Protein AF-X1H3C1-F1 (afdb_monomer_lite)

InterPro domains:
  IPR001441 Decaprenyl diphosphate synthase-like [PF01255] (4-120)
  IPR001441 Decaprenyl diphosphate synthase-like [PTHR10291] (4-120)
  IPR001441 Decaprenyl diphosphate synthase-like [TIGR00055] (1-120)
  IPR036424 Decaprenyl diphosphate synthase-like superfamily [G3DSA:3.40.1180.10] (1-120)
  IPR036424 Decaprenyl diphosphate synthase-like superfamily [SSF64005] (1-120)

Radius of gyration: 16.69 Å; chains: 1; bounding box: 40×31×43 Å

Secondary structure (DSSP, 8-state):
-HHHHHHHHHHHHHHHHTTEEEEEES-GGGS-HHHHHHHHHHHHHHTT--SEEEEEESS--HHHHHHHHHHHHHHHHHTTSS-GGG--HHHHHTTSTTTTSPPPS-----SS-----S--

Structure (mmCIF, N/CA/C/O backbone):
data_AF-X1H3C1-F1
#
_entry.id   AF-X1H3C1-F1
#
loop_
_atom_site.group_PDB
_atom_site.id
_atom_site.type_symbol
_atom_site.label_atom_id
_atom_site.label_alt_id
_atom_site.label_comp_id
_atom_site.label_asym_id
_atom_site.label_entity_id
_atom_site.label_seq_id
_atom_site.pdbx_PDB_ins_code
_atom_site.Cartn_x
_atom_site.Cartn_y
_atom_site.Cartn_z
_atom_site.occupancy
_atom_site.B_iso_or_equiv
_atom_site.auth_seq_id
_atom_site.auth_comp_id
_atom_site.auth_asym_id
_atom_site.auth_atom_id
_atom_site.pdbx_PDB_model_num
ATOM 1 N N . MET A 1 1 ? 1.310 14.733 13.869 1.00 60.12 1 MET A N 1
ATOM 2 C CA . MET A 1 1 ? 0.851 13.347 13.591 1.00 60.12 1 MET A CA 1
ATOM 3 C C . MET A 1 1 ? 0.721 12.472 14.858 1.00 60.12 1 MET A C 1
ATOM 5 O O . MET A 1 1 ? 0.927 11.268 14.791 1.00 60.12 1 MET A O 1
ATOM 9 N N . SER A 1 2 ? 0.327 13.013 16.019 1.00 68.50 2 SER A N 1
ATOM 10 C CA . SER A 1 2 ? 0.086 12.203 17.235 1.00 68.50 2 SER A CA 1
ATOM 11 C C . SER A 1 2 ? -1.255 11.453 17.205 1.00 68.50 2 SER A C 1
ATOM 13 O O . SER A 1 2 ? -1.376 10.379 17.789 1.00 68.50 2 SER A O 1
ATOM 15 N N . GLY A 1 3 ? -2.251 11.991 16.490 1.00 84.44 3 GLY A N 1
ATOM 16 C CA . GLY A 1 3 ? -3.591 11.405 16.393 1.00 84.44 3 GLY A CA 1
ATOM 17 C C . GLY A 1 3 ? -3.621 10.041 15.704 1.00 84.44 3 GLY A C 1
ATOM 18 O O . GLY A 1 3 ? -4.248 9.125 16.223 1.00 84.44 3 GLY A O 1
ATOM 19 N N . PHE A 1 4 ? -2.901 9.884 14.590 1.00 87.56 4 PHE A N 1
ATOM 20 C CA . PHE A 1 4 ? -2.898 8.626 13.838 1.00 87.56 4 PHE A CA 1
ATOM 21 C C . PHE A 1 4 ? -2.207 7.486 14.598 1.00 87.56 4 PHE A C 1
ATOM 23 O O . PHE A 1 4 ? -2.743 6.387 14.665 1.00 87.56 4 PHE A O 1
ATOM 30 N N . LYS A 1 5 ? -1.079 7.762 15.267 1.00 89.50 5 LYS A N 1
ATOM 31 C CA . LYS A 1 5 ? -0.429 6.776 16.146 1.00 89.50 5 LYS A CA 1
ATOM 32 C C . LYS A 1 5 ? -1.403 6.253 17.211 1.00 89.50 5 LYS A C 1
ATOM 34 O O . LYS A 1 5 ? -1.568 5.050 17.352 1.00 89.50 5 LYS A O 1
ATOM 39 N N . ARG A 1 6 ? -2.100 7.167 17.894 1.00 90.44 6 ARG A N 1
ATOM 40 C CA . ARG A 1 6 ? -3.102 6.826 18.914 1.00 90.44 6 ARG A CA 1
ATOM 41 C C . ARG A 1 6 ? -4.297 6.059 18.342 1.00 90.44 6 ARG A C 1
ATOM 43 O O . ARG A 1 6 ? -4.890 5.260 19.053 1.00 90.44 6 ARG A O 1
ATOM 50 N N . TYR A 1 7 ? -4.679 6.330 17.097 1.00 92.00 7 TYR A N 1
ATOM 51 C CA . TYR A 1 7 ? -5.717 5.565 16.412 1.00 92.00 7 TYR A CA 1
ATOM 52 C C . TYR A 1 7 ? -5.260 4.120 16.178 1.00 92.00 7 TYR A C 1
ATOM 54 O O . TYR A 1 7 ? -5.945 3.199 16.601 1.00 92.00 7 TYR A O 1
ATOM 62 N N . LEU A 1 8 ? -4.053 3.919 15.636 1.00 93.25 8 LEU A N 1
ATOM 63 C CA . LEU A 1 8 ? -3.472 2.581 15.477 1.00 93.25 8 LEU A CA 1
ATOM 64 C C . LEU A 1 8 ? -3.347 1.831 16.809 1.00 93.25 8 LEU A C 1
ATOM 66 O O . LEU A 1 8 ? -3.611 0.637 16.855 1.00 93.25 8 LEU A O 1
ATOM 70 N N . ASP A 1 9 ? -2.972 2.515 17.895 1.00 91.44 9 ASP A N 1
ATOM 71 C CA . ASP A 1 9 ? -2.923 1.909 19.234 1.00 91.44 9 ASP A CA 1
ATOM 72 C C . ASP A 1 9 ? -4.281 1.351 19.679 1.00 91.44 9 ASP A C 1
ATOM 74 O O . ASP A 1 9 ? -4.326 0.296 20.302 1.00 91.44 9 ASP A O 1
ATOM 78 N N . LYS A 1 10 ? -5.377 2.048 19.361 1.00 93.19 10 LYS A N 1
ATOM 79 C CA . LYS A 1 10 ? -6.732 1.649 19.758 1.00 93.19 10 LYS A CA 1
ATOM 80 C C . LYS A 1 10 ? -7.312 0.545 18.879 1.00 93.19 10 LYS A C 1
ATOM 82 O O . LYS A 1 10 ? -8.002 -0.323 19.391 1.00 93.19 10 LYS A O 1
ATOM 87 N N . GLU A 1 11 ? -7.037 0.583 17.579 1.00 94.44 11 GLU A N 1
ATOM 88 C CA . GLU A 1 11 ? -7.713 -0.281 16.603 1.00 94.44 11 GLU A CA 1
ATOM 89 C C . GLU A 1 11 ? -6.967 -1.586 16.307 1.00 94.44 11 GLU A C 1
ATOM 91 O O . GLU A 1 11 ? -7.556 -2.494 15.729 1.00 94.44 11 GLU A O 1
ATOM 96 N N . ARG A 1 12 ? -5.678 -1.714 16.660 1.00 95.25 12 ARG A N 1
ATOM 97 C CA . ARG A 1 12 ? -4.854 -2.867 16.234 1.00 95.25 12 ARG A CA 1
ATOM 98 C C . ARG A 1 12 ? -5.458 -4.225 16.622 1.00 95.25 12 ARG A C 1
ATOM 100 O O . ARG A 1 12 ? -5.416 -5.157 15.822 1.00 95.25 12 ARG A O 1
ATOM 107 N N . ASP A 1 13 ? -6.022 -4.324 17.826 1.00 95.38 13 ASP A N 1
ATOM 108 C CA . ASP A 1 13 ? -6.546 -5.584 18.356 1.00 95.38 13 ASP A CA 1
ATOM 109 C C . ASP A 1 13 ? -7.871 -5.928 17.658 1.00 95.38 13 ASP A C 1
ATOM 111 O O . ASP A 1 13 ? -8.115 -7.086 17.321 1.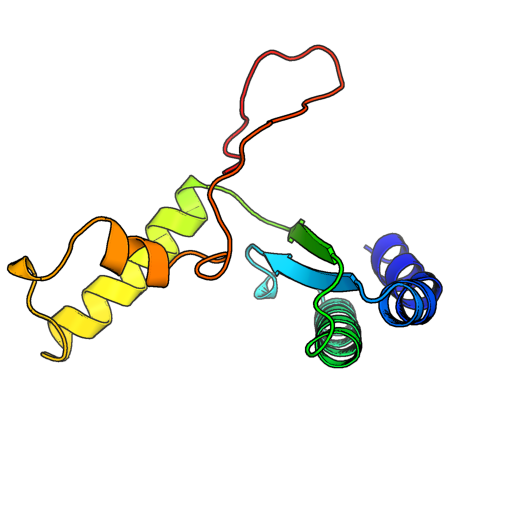00 95.38 13 ASP A O 1
ATOM 115 N N . ASP A 1 14 ? -8.678 -4.911 17.344 1.00 96.69 14 ASP A N 1
ATOM 116 C CA . ASP A 1 14 ? -9.920 -5.056 16.588 1.00 96.69 14 ASP A CA 1
ATOM 117 C C . ASP A 1 14 ? -9.667 -5.417 15.122 1.00 96.69 14 ASP A C 1
ATOM 119 O O . ASP A 1 14 ? -10.350 -6.291 14.588 1.00 96.69 14 ASP A O 1
ATOM 123 N N . LEU A 1 15 ? -8.676 -4.794 14.472 1.00 96.81 15 LEU A N 1
ATOM 124 C CA . LEU A 1 15 ? -8.238 -5.168 13.122 1.00 96.81 15 LEU A CA 1
ATOM 125 C C . LEU A 1 15 ? -7.842 -6.645 13.083 1.00 96.81 15 LEU A C 1
ATOM 127 O O . LEU A 1 15 ? -8.296 -7.386 12.211 1.00 96.81 15 LEU A O 1
ATOM 131 N N . ASN A 1 16 ? -7.046 -7.084 14.061 1.00 97.12 16 ASN A N 1
ATOM 132 C CA . ASN A 1 16 ? -6.607 -8.468 14.124 1.00 97.12 16 ASN A CA 1
ATOM 133 C C . ASN A 1 16 ? -7.768 -9.435 14.388 1.00 97.12 16 ASN A C 1
ATOM 135 O O . ASN A 1 16 ? -7.931 -10.424 13.681 1.00 97.12 16 ASN A O 1
ATOM 139 N N . LYS A 1 17 ? -8.628 -9.114 15.360 1.00 97.38 17 LYS A N 1
ATOM 140 C CA . LYS A 1 17 ? -9.808 -9.917 15.703 1.00 97.38 17 LYS A CA 1
ATOM 141 C C . LYS A 1 17 ? -10.778 -10.078 14.528 1.00 97.38 17 LYS A C 1
ATOM 143 O O . LYS A 1 17 ? -11.441 -11.104 14.430 1.00 97.38 17 LYS A O 1
ATOM 148 N N . LYS A 1 18 ? -10.875 -9.073 13.655 1.00 97.50 18 LYS A N 1
ATOM 149 C CA . LYS A 1 18 ? -11.716 -9.092 12.447 1.00 97.50 18 LYS A CA 1
ATOM 150 C C . LYS A 1 18 ? -11.056 -9.782 11.248 1.00 97.50 18 LYS A C 1
ATOM 152 O O . LYS A 1 18 ? -11.598 -9.684 10.153 1.00 97.50 18 LYS A O 1
ATOM 157 N N . GLY A 1 19 ? -9.873 -10.382 11.405 1.00 97.69 19 GLY A N 1
ATOM 158 C CA . GLY A 1 19 ? -9.155 -10.988 10.282 1.00 97.69 19 GLY A CA 1
ATOM 159 C C . GLY A 1 19 ? -8.754 -9.966 9.213 1.00 97.69 19 GLY A C 1
ATOM 160 O O . GLY A 1 19 ? -8.613 -10.304 8.037 1.00 97.69 19 GLY A O 1
ATOM 161 N N . THR A 1 20 ? -8.562 -8.699 9.599 1.00 98.12 20 THR A N 1
ATOM 162 C CA . THR A 1 20 ? -8.087 -7.658 8.683 1.00 98.12 20 THR A CA 1
ATOM 163 C C . THR A 1 20 ? -6.573 -7.697 8.598 1.00 98.12 20 THR A C 1
ATOM 165 O O . THR A 1 20 ? -5.903 -7.596 9.624 1.00 98.12 20 THR A O 1
ATOM 168 N N . ARG A 1 21 ? -6.027 -7.782 7.385 1.00 97.69 21 ARG A N 1
ATOM 169 C CA . ARG A 1 21 ? -4.614 -7.559 7.085 1.00 97.69 21 ARG A CA 1
ATOM 170 C C . ARG A 1 21 ? -4.385 -6.092 6.769 1.00 97.69 21 ARG A C 1
ATOM 172 O O . ARG A 1 21 ? -4.841 -5.588 5.742 1.00 97.69 21 ARG A O 1
ATOM 179 N N . PHE A 1 22 ? -3.687 -5.406 7.665 1.00 97.38 22 PHE A N 1
ATOM 180 C CA . PHE A 1 22 ? -3.412 -3.983 7.536 1.00 97.38 22 PHE A CA 1
ATOM 181 C C . PHE A 1 22 ? -2.079 -3.745 6.826 1.00 97.38 22 PHE A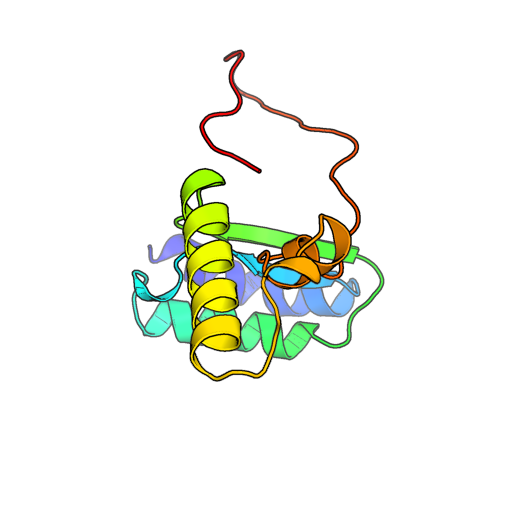 C 1
ATOM 183 O O . PHE A 1 22 ? -1.069 -4.368 7.153 1.00 97.38 22 PHE A O 1
ATOM 190 N N . ARG A 1 23 ? -2.062 -2.812 5.872 1.00 96.00 23 ARG A N 1
ATOM 191 C CA . ARG A 1 23 ? -0.856 -2.370 5.162 1.00 96.00 23 ARG A CA 1
ATOM 192 C C . ARG A 1 23 ? -0.842 -0.862 4.995 1.00 96.00 23 ARG A C 1
ATOM 194 O O . ARG A 1 23 ? -1.886 -0.238 4.835 1.00 96.00 23 ARG A O 1
ATOM 201 N N . VAL A 1 24 ? 0.353 -0.279 4.983 1.00 95.75 24 VAL A N 1
ATOM 202 C CA . VAL A 1 24 ? 0.557 1.130 4.633 1.00 95.75 24 VAL A CA 1
ATOM 203 C C . VAL A 1 24 ? 1.404 1.222 3.370 1.00 95.75 24 VAL A C 1
ATOM 205 O O . VAL A 1 24 ? 2.523 0.707 3.350 1.00 95.75 24 VAL A O 1
ATOM 208 N N . ILE A 1 25 ? 0.891 1.918 2.355 1.00 95.50 25 ILE A N 1
ATOM 209 C CA . ILE A 1 25 ? 1.579 2.190 1.084 1.00 95.50 25 ILE A CA 1
ATOM 210 C C . ILE A 1 25 ? 1.988 3.664 0.981 1.00 95.50 25 ILE A C 1
ATOM 212 O O . ILE A 1 25 ? 1.404 4.524 1.644 1.00 95.50 25 ILE A O 1
ATOM 216 N N . GLY A 1 26 ? 2.994 3.956 0.152 1.00 94.38 26 GLY A N 1
ATOM 217 C CA . GLY A 1 26 ? 3.605 5.283 0.032 1.00 94.38 26 GLY A CA 1
ATOM 218 C C . GLY A 1 26 ? 4.908 5.439 0.825 1.00 94.38 26 GLY A C 1
ATOM 219 O O . GLY A 1 26 ? 5.515 4.473 1.303 1.00 94.38 26 GLY A O 1
AT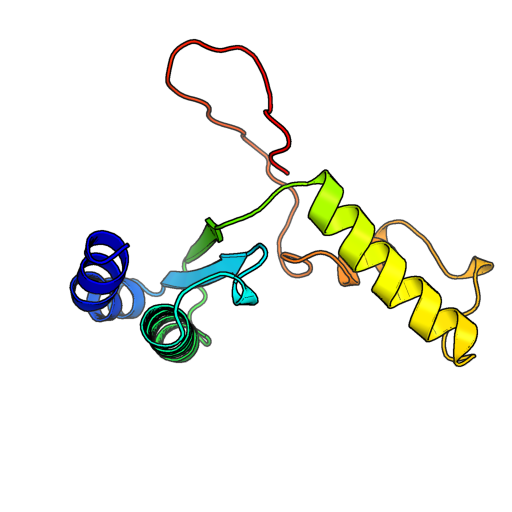OM 220 N N . ARG A 1 27 ? 5.392 6.677 0.958 1.00 91.12 27 ARG A N 1
ATOM 221 C CA . ARG A 1 27 ? 6.756 6.979 1.427 1.00 91.12 27 ARG A CA 1
ATOM 222 C C . ARG A 1 27 ? 6.861 7.085 2.950 1.00 91.12 27 ARG A C 1
ATOM 224 O O . ARG A 1 27 ? 7.213 8.116 3.523 1.00 91.12 27 ARG A O 1
ATOM 231 N N . ARG A 1 28 ? 6.679 5.944 3.622 1.00 88.94 28 ARG A N 1
ATOM 232 C CA . AR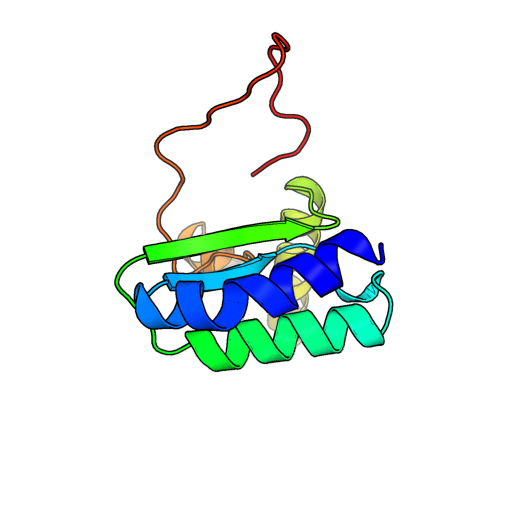G A 1 28 ? 6.733 5.797 5.096 1.00 88.94 28 ARG A CA 1
ATOM 233 C C . ARG A 1 28 ? 7.995 6.365 5.756 1.00 88.94 28 ARG A C 1
ATOM 235 O O . ARG A 1 28 ? 7.933 6.820 6.895 1.00 88.94 28 ARG A O 1
ATOM 242 N N . ARG A 1 29 ? 9.133 6.382 5.051 1.00 88.00 29 ARG A N 1
ATOM 243 C CA . ARG A 1 29 ? 10.416 6.891 5.576 1.00 88.00 29 ARG A CA 1
ATOM 244 C C . ARG A 1 29 ? 10.385 8.376 5.951 1.00 88.00 29 ARG A C 1
ATOM 246 O O . ARG A 1 29 ? 11.231 8.803 6.728 1.00 88.00 29 ARG A O 1
ATOM 253 N N . ARG A 1 30 ? 9.431 9.156 5.426 1.00 88.31 30 ARG A N 1
ATOM 254 C CA . ARG A 1 30 ? 9.256 10.574 5.787 1.00 88.31 30 ARG A CA 1
ATOM 255 C C . ARG A 1 30 ? 8.488 10.787 7.096 1.00 88.31 30 ARG A C 1
ATOM 257 O O . ARG A 1 30 ? 8.402 11.912 7.581 1.00 88.31 30 ARG A O 1
ATOM 264 N N . LEU A 1 31 ? 7.921 9.728 7.673 1.00 90.75 31 LEU A N 1
ATOM 265 C CA . LEU A 1 31 ? 7.197 9.783 8.942 1.00 90.75 31 LEU A CA 1
ATOM 266 C C . LEU A 1 31 ? 8.168 9.786 10.128 1.00 90.75 31 LEU A C 1
ATOM 268 O O . LEU A 1 31 ? 9.319 9.374 10.006 1.00 90.75 31 LEU A O 1
ATOM 272 N N . SER A 1 32 ? 7.707 10.196 11.311 1.00 93.38 32 SER A N 1
ATOM 273 C CA . SER A 1 32 ? 8.531 10.094 12.521 1.00 93.38 32 SER A CA 1
ATOM 274 C C . SER A 1 32 ? 8.832 8.631 12.862 1.00 93.38 32 SER A C 1
ATOM 276 O O . SER A 1 32 ? 7.970 7.765 12.704 1.00 93.38 32 SER A O 1
ATOM 278 N N . SER A 1 33 ? 10.022 8.348 13.399 1.00 94.00 33 SER A N 1
ATOM 279 C CA . SER A 1 33 ? 10.437 6.977 13.741 1.00 94.00 33 SER A CA 1
ATOM 280 C C . SER A 1 33 ? 9.445 6.284 14.678 1.00 94.00 33 SER A C 1
ATOM 282 O O . SER A 1 33 ? 9.142 5.108 14.517 1.00 94.00 33 SER A O 1
ATOM 284 N N . SER A 1 34 ? 8.854 7.030 15.619 1.00 93.81 34 SER A N 1
ATOM 285 C CA . SER A 1 34 ? 7.835 6.478 16.517 1.00 93.81 34 SER A CA 1
ATOM 286 C C . SER A 1 34 ? 6.568 6.022 15.785 1.00 93.81 34 SER A C 1
ATOM 288 O O . SER A 1 34 ? 5.965 5.031 16.191 1.00 93.81 34 SER A O 1
ATOM 290 N N . LEU A 1 35 ? 6.154 6.730 14.731 1.00 93.25 35 LEU A N 1
ATOM 291 C CA . LEU A 1 35 ? 5.005 6.328 13.925 1.00 93.25 35 LEU A CA 1
ATOM 292 C C . LEU A 1 35 ? 5.363 5.167 12.990 1.00 93.25 35 LEU A C 1
ATOM 294 O O . LEU A 1 35 ? 4.561 4.250 12.859 1.00 93.25 35 LEU A O 1
ATOM 298 N N . GLN A 1 36 ? 6.562 5.171 12.399 1.00 94.75 36 GLN A N 1
ATOM 299 C CA . GLN A 1 36 ? 7.047 4.051 11.585 1.00 94.75 36 GLN A CA 1
ATOM 300 C C . GLN A 1 36 ? 7.041 2.742 12.386 1.00 94.75 36 GLN A C 1
ATOM 302 O O . GLN A 1 36 ? 6.455 1.762 11.937 1.00 94.75 36 GLN A O 1
ATOM 307 N N . ASN A 1 37 ? 7.581 2.761 13.610 1.00 94.94 37 ASN A N 1
ATOM 308 C CA . ASN A 1 37 ? 7.582 1.596 14.497 1.00 94.94 37 ASN A CA 1
ATOM 309 C C . ASN A 1 37 ? 6.163 1.112 14.810 1.00 94.94 37 ASN A C 1
ATOM 311 O O . ASN A 1 37 ? 5.912 -0.088 14.823 1.00 94.94 37 ASN A O 1
ATOM 315 N N . LYS A 1 38 ? 5.222 2.041 15.032 1.00 95.31 38 LYS A N 1
ATOM 316 C CA . LYS A 1 38 ? 3.831 1.675 15.310 1.00 95.31 38 LYS A CA 1
ATOM 317 C C . LYS A 1 38 ? 3.147 1.044 14.101 1.00 95.31 38 LYS A C 1
ATOM 319 O O . LYS A 1 38 ? 2.417 0.074 14.255 1.00 95.31 38 LYS A O 1
ATOM 324 N N . ILE A 1 39 ? 3.368 1.594 12.909 1.00 95.75 39 ILE A N 1
ATOM 325 C CA . ILE A 1 39 ? 2.844 1.027 11.663 1.00 95.75 39 ILE A CA 1
ATOM 326 C C . ILE A 1 39 ? 3.361 -0.402 11.489 1.00 95.75 39 ILE A C 1
ATOM 328 O O . ILE A 1 39 ? 2.565 -1.303 11.248 1.00 95.75 39 ILE A O 1
ATOM 332 N N . GLU A 1 40 ? 4.666 -0.609 11.663 1.00 96.50 40 GLU A N 1
ATOM 333 C CA . GLU A 1 40 ? 5.291 -1.923 11.508 1.00 96.50 40 GLU A CA 1
ATOM 334 C C . GLU A 1 40 ? 4.752 -2.944 12.522 1.00 96.50 40 GLU A C 1
ATOM 336 O O . GLU A 1 40 ? 4.450 -4.077 12.163 1.00 96.50 40 GLU A O 1
ATOM 341 N N . GLU A 1 41 ? 4.543 -2.527 13.773 1.00 96.75 41 GLU A N 1
ATOM 342 C CA . GLU A 1 41 ? 3.926 -3.354 14.816 1.00 96.75 41 GLU A CA 1
ATOM 343 C C . GLU A 1 41 ? 2.535 -3.864 14.398 1.00 96.75 41 GLU A C 1
ATOM 345 O O . GLU A 1 41 ? 2.262 -5.060 14.490 1.00 96.75 41 GLU A O 1
ATOM 350 N N . VAL A 1 42 ? 1.663 -2.978 13.903 1.00 97.25 42 VAL A N 1
ATOM 351 C CA . VAL A 1 42 ? 0.294 -3.347 13.493 1.00 97.25 42 VAL A CA 1
ATOM 352 C C . VAL A 1 42 ? 0.294 -4.187 12.214 1.00 97.25 42 VAL A C 1
ATOM 354 O O . VAL A 1 42 ? -0.475 -5.143 12.104 1.00 97.25 42 VAL A O 1
ATOM 357 N N . MET A 1 43 ? 1.167 -3.870 11.255 1.00 97.06 43 MET A N 1
ATOM 358 C CA . MET A 1 43 ? 1.335 -4.681 10.045 1.00 97.06 43 MET A CA 1
ATOM 359 C C . MET A 1 43 ? 1.818 -6.094 10.390 1.00 97.06 43 MET A C 1
ATOM 361 O O . MET A 1 43 ? 1.282 -7.064 9.866 1.00 97.06 43 MET A O 1
ATOM 365 N N . SER A 1 44 ? 2.772 -6.222 11.316 1.00 97.94 44 SER A N 1
ATOM 366 C CA . SER A 1 44 ? 3.278 -7.515 11.784 1.00 97.94 44 SER A CA 1
ATOM 367 C C . SER A 1 44 ? 2.207 -8.319 12.525 1.00 97.94 44 SER A C 1
ATOM 369 O O . SER A 1 44 ? 2.043 -9.506 12.253 1.00 97.94 44 SER A O 1
ATOM 371 N N . LEU A 1 45 ? 1.426 -7.666 13.396 1.00 98.00 45 LEU A N 1
ATOM 372 C CA . LEU A 1 45 ? 0.311 -8.290 14.118 1.00 98.00 45 LEU A CA 1
ATOM 373 C C . LEU A 1 45 ? -0.737 -8.889 13.170 1.00 98.00 45 LEU A C 1
ATOM 375 O O . LEU A 1 45 ? -1.303 -9.932 13.468 1.00 98.00 45 LEU A O 1
ATOM 379 N N . THR A 1 46 ? -0.991 -8.228 12.041 1.00 98.19 46 THR A N 1
ATOM 380 C CA . THR A 1 46 ? -2.089 -8.568 11.123 1.00 98.19 46 THR A CA 1
ATOM 381 C C . THR A 1 46 ? -1.640 -9.284 9.846 1.00 98.19 46 THR A C 1
ATOM 383 O O . THR A 1 46 ? -2.456 -9.535 8.959 1.00 98.19 46 THR A O 1
ATOM 386 N N . LYS A 1 47 ? -0.350 -9.614 9.712 1.00 97.56 47 LYS A N 1
ATOM 387 C CA . LYS A 1 47 ? 0.254 -10.078 8.449 1.00 97.56 47 LYS A CA 1
ATOM 388 C C . LYS A 1 47 ? -0.347 -11.374 7.892 1.00 97.56 47 LYS A C 1
ATOM 390 O O . LYS A 1 47 ? -0.356 -11.550 6.677 1.00 97.56 47 LYS A O 1
ATOM 395 N N . ASP A 1 48 ? -0.824 -12.257 8.768 1.00 97.56 48 ASP A N 1
ATOM 396 C CA . ASP A 1 48 ? -1.313 -13.594 8.407 1.00 97.56 48 ASP A CA 1
ATOM 397 C C . ASP A 1 48 ? -2.832 -13.621 8.170 1.00 97.56 48 ASP A C 1
ATOM 399 O O . ASP A 1 48 ? -3.381 -14.636 7.737 1.00 97.56 48 ASP A O 1
ATOM 403 N N . ASN A 1 49 ? -3.506 -12.494 8.409 1.00 98.00 49 ASN A N 1
ATOM 404 C CA . ASN A 1 49 ? -4.937 -12.345 8.199 1.00 98.00 49 ASN A CA 1
ATOM 405 C C . ASN A 1 49 ? -5.280 -12.332 6.701 1.00 98.00 49 ASN A C 1
ATOM 407 O O . ASN A 1 49 ? -4.498 -11.858 5.872 1.00 98.00 49 ASN A O 1
ATOM 411 N N . LYS A 1 50 ? -6.452 -12.866 6.342 1.00 96.12 50 LYS A N 1
ATOM 412 C CA . LYS A 1 50 ? -6.857 -13.046 4.934 1.00 96.12 50 LYS A CA 1
ATOM 413 C C . LYS A 1 50 ? -8.298 -12.641 4.632 1.00 96.12 50 LYS A C 1
ATOM 415 O O . LYS A 1 50 ? -8.663 -12.620 3.461 1.00 96.12 50 LYS A O 1
ATOM 420 N N . ASP A 1 51 ? -9.090 -12.302 5.648 1.00 97.19 51 ASP A N 1
ATOM 421 C CA . ASP A 1 51 ? -10.526 -12.058 5.476 1.00 97.19 51 ASP A CA 1
ATOM 422 C C . ASP A 1 51 ? -10.784 -10.707 4.804 1.00 97.19 51 ASP A C 1
ATOM 424 O O . ASP A 1 51 ? -11.689 -10.570 3.983 1.00 97.19 51 ASP A O 1
ATOM 428 N N . PHE A 1 52 ? -9.969 -9.700 5.129 1.00 96.56 52 PHE A N 1
ATOM 429 C CA . PHE A 1 52 ? -10.073 -8.367 4.545 1.00 96.56 52 PHE A CA 1
ATOM 430 C C . PHE A 1 52 ? -8.709 -7.683 4.445 1.00 96.56 52 PHE A C 1
ATOM 432 O O . PHE A 1 52 ? -7.926 -7.714 5.391 1.00 96.56 52 PHE A O 1
ATOM 439 N N . PHE A 1 53 ? -8.431 -7.011 3.329 1.00 96.75 53 PHE A N 1
ATOM 440 C CA . PHE A 1 53 ? -7.189 -6.260 3.133 1.00 96.75 53 PHE A CA 1
ATOM 441 C C . PHE A 1 53 ? -7.459 -4.761 3.250 1.00 96.75 53 PHE A C 1
ATOM 443 O O . PHE A 1 53 ? -8.139 -4.176 2.409 1.00 96.75 53 PHE A O 1
ATOM 450 N N . LEU A 1 54 ? -6.893 -4.128 4.278 1.00 96.94 54 LEU A N 1
ATOM 451 C CA . LEU A 1 54 ? -6.977 -2.685 4.486 1.00 96.94 54 LEU A CA 1
ATOM 452 C C . LEU A 1 54 ? -5.640 -2.031 4.131 1.00 96.94 54 LEU A C 1
ATOM 454 O O . LEU A 1 54 ? -4.678 -2.121 4.895 1.00 96.94 54 LEU A O 1
ATOM 458 N N . ASN A 1 55 ? -5.596 -1.340 2.992 1.00 96.44 55 ASN A N 1
ATOM 459 C CA . ASN A 1 55 ? -4.409 -0.624 2.527 1.00 96.44 55 ASN A CA 1
ATOM 460 C C . ASN A 1 55 ? -4.585 0.878 2.748 1.00 96.44 55 ASN A C 1
ATOM 462 O O . ASN A 1 55 ? -5.480 1.501 2.178 1.00 96.44 55 ASN A O 1
ATOM 466 N N . LEU A 1 56 ? -3.725 1.467 3.571 1.00 95.75 56 LEU A N 1
ATOM 467 C CA . LEU A 1 56 ? -3.739 2.890 3.871 1.00 95.75 56 LEU A CA 1
ATOM 468 C C . LEU A 1 56 ? -2.619 3.610 3.115 1.00 95.75 56 LEU A C 1
ATOM 470 O O . LEU A 1 56 ? -1.438 3.352 3.335 1.00 95.75 56 LEU A O 1
ATOM 474 N N . ALA A 1 57 ? -2.991 4.551 2.255 1.00 95.44 57 ALA A N 1
ATOM 475 C CA . ALA A 1 57 ? -2.055 5.369 1.496 1.00 95.44 57 ALA A CA 1
ATOM 476 C C . ALA A 1 57 ? -1.579 6.580 2.325 1.00 95.44 57 ALA A C 1
ATOM 478 O O . ALA A 1 57 ? -2.374 7.460 2.655 1.00 95.44 57 ALA A O 1
ATOM 479 N N . ILE A 1 58 ? -0.289 6.632 2.682 1.00 93.94 58 ILE A N 1
ATOM 480 C CA . ILE A 1 58 ? 0.329 7.736 3.440 1.00 93.94 58 ILE A CA 1
ATOM 481 C C . ILE A 1 58 ? 1.557 8.252 2.696 1.00 93.94 58 ILE A C 1
ATOM 483 O O . ILE A 1 58 ? 2.480 7.488 2.424 1.00 93.94 58 ILE A O 1
ATOM 487 N N . ASP A 1 59 ? 1.598 9.566 2.439 1.00 93.19 59 ASP A N 1
ATOM 488 C CA . ASP A 1 59 ? 2.617 10.184 1.570 1.00 93.19 59 ASP A CA 1
ATOM 489 C C . ASP A 1 59 ? 2.754 9.389 0.259 1.00 93.19 59 ASP A C 1
ATOM 491 O O . ASP A 1 59 ? 3.832 8.934 -0.131 1.00 93.19 59 ASP A O 1
ATOM 495 N N . TYR A 1 60 ? 1.595 9.118 -0.337 1.00 96.12 60 TYR A N 1
ATOM 496 C CA . TYR A 1 60 ? 1.420 8.286 -1.513 1.00 96.12 60 TYR A CA 1
ATOM 497 C C . TYR A 1 60 ? 1.004 9.150 -2.702 1.00 96.12 60 TYR A C 1
ATOM 499 O O . TYR A 1 60 ? 0.202 10.074 -2.550 1.00 96.12 60 TYR A O 1
ATOM 507 N N . GLY A 1 61 ? 1.508 8.782 -3.873 1.00 96.62 61 GLY A N 1
ATOM 508 C CA . GLY A 1 61 ? 1.005 9.218 -5.164 1.00 96.62 61 GLY A CA 1
ATOM 509 C C . GLY A 1 61 ? 1.313 8.155 -6.218 1.00 96.62 61 GLY A C 1
ATOM 510 O O . GLY A 1 61 ? 2.347 7.486 -6.132 1.00 96.62 61 GLY A O 1
ATOM 511 N N . GLY A 1 62 ? 0.404 7.971 -7.176 1.00 96.94 62 GLY A N 1
ATOM 512 C CA . GLY A 1 62 ? 0.512 6.937 -8.210 1.00 96.94 62 GLY A CA 1
ATOM 513 C C . GLY A 1 62 ? 1.722 7.157 -9.117 1.00 96.94 62 GLY A C 1
ATOM 514 O O . GLY A 1 62 ? 2.482 6.234 -9.400 1.00 96.94 62 GLY A O 1
ATOM 515 N N . GLN A 1 63 ? 2.006 8.410 -9.485 1.00 97.50 63 GLN A N 1
ATOM 516 C CA . GLN A 1 63 ? 3.223 8.754 -10.228 1.00 97.50 63 GLN A CA 1
ATOM 517 C C . GLN A 1 63 ? 4.501 8.406 -9.453 1.00 97.50 63 GLN A C 1
ATOM 519 O O . GLN A 1 63 ? 5.462 7.897 -10.030 1.00 97.50 63 GLN A O 1
ATOM 524 N N . GLU A 1 64 ? 4.533 8.661 -8.145 1.00 96.56 64 GLU A N 1
ATOM 525 C CA . GLU A 1 64 ? 5.659 8.297 -7.292 1.00 96.56 64 GLU A CA 1
ATOM 526 C C . GLU A 1 64 ? 5.855 6.783 -7.214 1.00 96.56 64 GLU A C 1
ATOM 528 O O . GLU A 1 64 ? 6.996 6.331 -7.284 1.00 96.56 64 GLU A O 1
ATOM 533 N N . GLU A 1 65 ? 4.770 6.017 -7.098 1.00 97.12 65 GLU A N 1
ATOM 534 C CA . GLU A 1 65 ? 4.797 4.553 -7.125 1.00 97.12 65 GLU A CA 1
ATOM 535 C C . GLU A 1 65 ? 5.361 4.023 -8.449 1.00 97.12 65 GLU A C 1
ATOM 537 O O . GLU A 1 65 ? 6.285 3.212 -8.428 1.00 97.12 65 GLU A O 1
ATOM 542 N N . ILE A 1 66 ? 4.905 4.547 -9.592 1.00 97.44 66 ILE A N 1
ATOM 543 C CA . ILE A 1 66 ? 5.426 4.178 -10.920 1.00 97.44 66 ILE A CA 1
ATOM 544 C C . ILE A 1 66 ? 6.935 4.434 -11.011 1.00 97.44 66 ILE A C 1
ATOM 546 O O . ILE A 1 66 ? 7.686 3.592 -11.503 1.00 97.44 66 ILE A O 1
ATOM 550 N N . ILE A 1 67 ? 7.405 5.588 -10.526 1.00 97.81 67 ILE A N 1
ATOM 551 C CA . ILE A 1 67 ? 8.836 5.918 -10.528 1.00 97.81 67 ILE A CA 1
ATOM 552 C C . ILE A 1 67 ? 9.631 4.976 -9.621 1.00 97.81 67 ILE A C 1
ATOM 554 O O . ILE A 1 67 ? 10.749 4.588 -9.970 1.00 97.81 67 ILE A O 1
ATOM 558 N N . ASP A 1 68 ? 9.090 4.627 -8.457 1.00 96.38 68 ASP A N 1
ATOM 559 C CA . ASP A 1 68 ? 9.760 3.743 -7.510 1.00 96.38 68 ASP A CA 1
ATOM 560 C C . ASP A 1 68 ? 9.826 2.297 -8.065 1.00 96.38 68 ASP A C 1
ATOM 562 O O . ASP A 1 68 ? 10.897 1.684 -8.003 1.00 96.38 68 ASP A O 1
ATOM 566 N N . ALA A 1 69 ? 8.769 1.821 -8.736 1.00 97.31 69 ALA A N 1
ATOM 567 C CA . ALA A 1 69 ? 8.730 0.546 -9.463 1.00 97.31 69 ALA A CA 1
ATOM 568 C C . ALA A 1 69 ? 9.721 0.510 -10.641 1.00 97.31 69 ALA A C 1
ATOM 570 O O . ALA A 1 69 ? 10.558 -0.391 -10.740 1.00 97.31 69 ALA A O 1
ATOM 571 N N . ALA A 1 70 ? 9.718 1.542 -11.492 1.00 98.12 70 ALA A N 1
ATOM 572 C CA . ALA A 1 70 ? 10.632 1.645 -12.629 1.00 98.12 70 ALA A CA 1
ATOM 573 C C . ALA A 1 70 ? 12.106 1.652 -12.188 1.00 98.12 70 ALA A C 1
ATOM 575 O O . ALA A 1 70 ? 12.948 0.979 -12.782 1.00 98.12 70 ALA A O 1
ATOM 576 N N . LYS A 1 71 ? 12.439 2.367 -11.104 1.00 98.00 71 LYS A N 1
ATOM 577 C CA . LYS A 1 71 ? 13.797 2.361 -10.534 1.00 98.00 71 LYS A CA 1
ATOM 578 C C . LYS A 1 71 ? 14.215 0.990 -10.011 1.00 98.00 71 LYS A C 1
ATOM 580 O O . LYS A 1 71 ? 15.411 0.702 -10.014 1.00 98.00 71 LYS A O 1
ATOM 585 N N . ALA A 1 72 ? 13.283 0.192 -9.499 1.00 97.44 72 ALA A N 1
ATOM 586 C CA . ALA A 1 72 ? 13.567 -1.163 -9.045 1.00 97.44 72 ALA A CA 1
ATOM 587 C C . ALA A 1 72 ? 13.837 -2.095 -10.238 1.00 97.44 72 ALA A C 1
ATOM 589 O O . ALA A 1 72 ? 14.891 -2.726 -10.262 1.00 97.44 72 ALA A O 1
ATOM 590 N N . LEU A 1 73 ? 12.992 -2.062 -11.272 1.00 97.88 73 LEU A N 1
ATOM 591 C CA . LEU A 1 73 ? 13.196 -2.801 -12.526 1.00 97.88 73 LEU A CA 1
ATOM 592 C C . LEU A 1 73 ? 14.537 -2.485 -13.196 1.00 97.88 73 LEU A C 1
ATOM 594 O O . LEU A 1 73 ? 15.307 -3.388 -13.511 1.00 97.88 73 LEU A O 1
ATOM 598 N N . ILE A 1 74 ? 14.866 -1.199 -13.354 1.00 98.00 74 ILE A N 1
ATOM 599 C CA . ILE A 1 74 ? 16.128 -0.775 -13.984 1.00 98.00 74 ILE A CA 1
ATOM 600 C C . ILE A 1 74 ? 17.342 -1.332 -13.228 1.00 98.00 74 ILE A C 1
ATOM 602 O O . ILE A 1 74 ? 18.344 -1.680 -13.848 1.00 98.00 74 ILE A O 1
ATOM 606 N N . LYS A 1 75 ? 17.277 -1.448 -11.895 1.00 98.31 75 LYS A N 1
ATOM 607 C CA . LYS A 1 75 ? 18.373 -2.047 -11.117 1.00 98.31 75 LYS A CA 1
ATOM 608 C C . LYS A 1 75 ? 18.550 -3.529 -11.425 1.00 98.31 75 LYS A C 1
ATOM 610 O O . LYS A 1 75 ? 19.694 -3.965 -11.494 1.00 98.31 75 LYS A O 1
ATOM 615 N N . GLU A 1 76 ? 17.465 -4.275 -11.605 1.00 98.19 76 GLU A N 1
ATOM 616 C CA . GLU A 1 76 ? 17.532 -5.695 -11.967 1.00 98.19 76 GLU A CA 1
ATOM 617 C C . GLU A 1 76 ? 18.096 -5.885 -13.379 1.00 98.19 76 GLU A C 1
ATOM 619 O O . GLU A 1 76 ? 18.977 -6.723 -13.572 1.00 98.19 76 GLU A O 1
ATOM 624 N N . VAL A 1 77 ? 17.721 -5.015 -14.322 1.00 98.19 77 VAL A N 1
ATOM 625 C CA . VAL A 1 77 ? 18.304 -4.999 -15.673 1.00 98.19 77 VAL A CA 1
ATOM 626 C C . VAL A 1 77 ? 19.802 -4.696 -15.643 1.00 98.19 77 VAL A C 1
ATOM 628 O O . VAL A 1 77 ? 20.603 -5.434 -16.210 1.00 98.19 77 VAL A O 1
ATOM 631 N N . VAL A 1 78 ? 20.221 -3.643 -14.933 1.00 98.25 78 VAL A N 1
ATOM 632 C CA . VAL A 1 78 ? 21.643 -3.257 -14.832 1.00 98.25 78 VAL A CA 1
ATOM 633 C C . VAL A 1 78 ? 22.487 -4.337 -14.146 1.00 98.25 78 VAL A C 1
ATOM 635 O O . VAL A 1 78 ? 23.673 -4.472 -14.443 1.00 98.25 78 VAL A O 1
ATOM 638 N N . ARG A 1 79 ? 21.895 -5.121 -13.239 1.00 98.00 79 ARG A N 1
ATOM 639 C CA . ARG A 1 79 ? 22.548 -6.275 -12.600 1.00 98.00 79 ARG A CA 1
ATOM 640 C C . ARG A 1 79 ? 22.645 -7.502 -13.510 1.00 98.00 79 ARG A C 1
ATOM 642 O O . ARG A 1 79 ? 23.373 -8.425 -13.161 1.00 98.00 79 ARG A O 1
ATOM 649 N N . 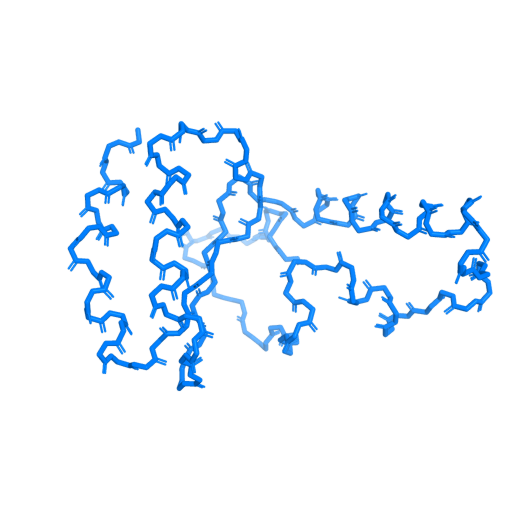GLY A 1 80 ? 21.944 -7.510 -14.644 1.00 97.44 80 GLY A N 1
ATOM 650 C CA . GLY A 1 80 ? 21.848 -8.661 -15.541 1.00 97.44 80 GLY A CA 1
ATOM 651 C C . GLY A 1 80 ? 20.894 -9.750 -15.046 1.00 97.44 80 GLY A C 1
ATOM 652 O O . GLY A 1 80 ? 20.968 -10.873 -15.532 1.00 97.44 80 GLY A O 1
ATOM 653 N N . ASN A 1 81 ? 20.017 -9.436 -14.086 1.00 97.69 81 ASN A N 1
ATOM 654 C CA . ASN A 1 81 ? 19.023 -10.377 -13.557 1.00 97.69 81 ASN A CA 1
ATOM 655 C C . ASN A 1 81 ? 17.758 -10.451 -14.427 1.00 97.69 81 ASN A C 1
ATOM 657 O O . ASN A 1 81 ? 16.942 -11.345 -14.227 1.00 97.69 81 ASN A O 1
ATOM 661 N N . LEU A 1 82 ? 17.573 -9.488 -15.334 1.00 97.56 82 LEU A N 1
ATOM 662 C CA . LEU A 1 82 ? 16.378 -9.323 -16.155 1.00 97.56 82 LEU A CA 1
ATOM 663 C C . LEU A 1 82 ? 16.750 -8.657 -17.487 1.00 97.56 82 LEU A C 1
ATOM 665 O O . LEU A 1 82 ? 17.474 -7.659 -17.486 1.00 97.56 82 LEU A O 1
ATOM 669 N N . ALA A 1 83 ? 16.260 -9.162 -18.614 1.00 97.56 83 ALA A N 1
ATOM 670 C CA . ALA A 1 83 ? 16.375 -8.488 -19.904 1.00 97.56 83 ALA A CA 1
ATOM 671 C C . ALA A 1 83 ? 15.233 -7.474 -20.098 1.00 97.56 83 ALA A C 1
ATOM 673 O O . ALA A 1 83 ? 14.128 -7.648 -19.586 1.00 97.56 83 ALA A O 1
ATOM 674 N N . VAL A 1 84 ? 15.478 -6.394 -20.847 1.00 97.44 84 VAL A N 1
ATOM 675 C CA . VAL A 1 84 ? 14.462 -5.344 -21.077 1.00 97.44 84 VAL A CA 1
ATOM 676 C C . VAL A 1 84 ? 13.250 -5.906 -21.821 1.00 97.44 84 VAL A C 1
ATOM 678 O O . VAL A 1 84 ? 12.121 -5.491 -21.579 1.00 97.44 84 VAL A O 1
ATOM 681 N N . GLU A 1 85 ? 13.485 -6.877 -22.696 1.00 97.50 85 GLU A N 1
ATOM 682 C CA . GLU A 1 85 ? 12.487 -7.556 -23.517 1.00 97.50 85 GLU A CA 1
ATOM 683 C C . GLU A 1 85 ? 11.554 -8.459 -22.698 1.00 97.50 85 GLU A C 1
ATOM 685 O O . GLU A 1 85 ? 10.471 -8.796 -23.169 1.00 97.50 85 GLU A O 1
ATOM 690 N N . GLU A 1 86 ? 11.952 -8.833 -21.478 1.00 96.81 86 GLU A N 1
ATOM 691 C CA . GLU A 1 86 ? 11.127 -9.604 -20.540 1.00 96.81 86 GLU A CA 1
ATOM 692 C C . GLU A 1 86 ? 10.162 -8.710 -19.741 1.00 96.81 86 GLU A C 1
ATOM 694 O O . GLU A 1 86 ? 9.317 -9.216 -19.006 1.00 96.81 86 GLU A O 1
ATOM 699 N N . ILE A 1 87 ? 10.275 -7.380 -19.856 1.00 97.69 87 ILE A N 1
ATOM 700 C CA . ILE A 1 87 ? 9.424 -6.442 -19.120 1.00 97.69 87 ILE A CA 1
ATOM 701 C C . ILE A 1 87 ? 8.075 -6.295 -19.819 1.00 97.69 87 ILE A C 1
ATOM 703 O O . ILE A 1 87 ? 7.953 -5.636 -20.853 1.00 97.69 87 ILE A O 1
ATOM 707 N N . ASP A 1 88 ? 7.040 -6.831 -19.184 1.00 97.31 88 ASP A N 1
ATOM 708 C CA . ASP A 1 88 ? 5.643 -6.652 -19.561 1.00 97.31 88 ASP A CA 1
ATOM 709 C C . ASP A 1 88 ? 4.801 -6.082 -18.400 1.00 97.31 88 ASP A C 1
ATOM 711 O O . ASP A 1 88 ? 5.320 -5.652 -17.365 1.00 97.31 88 ASP A O 1
ATOM 715 N N . ILE A 1 89 ? 3.478 -6.023 -18.594 1.00 94.81 89 ILE A N 1
ATOM 716 C CA . ILE A 1 89 ? 2.529 -5.490 -17.604 1.00 94.81 89 ILE A CA 1
ATOM 717 C C . ILE A 1 89 ? 2.491 -6.360 -16.341 1.00 94.81 89 ILE A C 1
ATOM 719 O O . ILE A 1 89 ? 2.420 -5.819 -15.234 1.00 94.81 89 ILE A O 1
ATOM 723 N N . ASP A 1 90 ? 2.547 -7.683 -16.492 1.00 94.44 90 ASP A N 1
ATOM 724 C CA . ASP A 1 90 ? 2.443 -8.620 -15.375 1.00 94.44 90 ASP A CA 1
ATOM 725 C C . ASP A 1 90 ? 3.707 -8.582 -14.518 1.00 94.44 90 ASP A C 1
ATOM 727 O O . ASP A 1 90 ? 3.619 -8.552 -13.288 1.00 94.44 90 ASP A O 1
ATOM 731 N N . LEU A 1 91 ? 4.879 -8.492 -15.150 1.00 96.62 91 LEU A N 1
ATOM 732 C CA . LEU A 1 91 ? 6.135 -8.284 -14.450 1.00 96.62 91 LEU A CA 1
ATOM 733 C C . LEU A 1 91 ? 6.166 -6.907 -13.788 1.00 96.62 91 LEU A C 1
ATOM 735 O O . LEU A 1 91 ? 6.515 -6.816 -12.616 1.00 96.62 91 LEU A O 1
ATOM 739 N N . PHE A 1 92 ? 5.765 -5.839 -14.486 1.00 96.81 92 PHE A N 1
ATOM 740 C CA . PHE A 1 92 ? 5.747 -4.489 -13.914 1.00 96.81 92 PHE A CA 1
ATOM 741 C C . PHE A 1 92 ? 4.864 -4.402 -12.662 1.00 96.81 92 PHE A C 1
ATOM 743 O O . PHE A 1 92 ? 5.244 -3.760 -11.680 1.00 96.81 92 PHE A O 1
ATOM 750 N N . LYS A 1 93 ? 3.722 -5.104 -12.653 1.00 95.44 93 LYS A N 1
ATOM 751 C CA . LYS A 1 93 ? 2.822 -5.178 -11.496 1.00 95.44 93 LYS A CA 1
ATOM 752 C C . LYS A 1 93 ? 3.515 -5.715 -10.236 1.00 95.44 93 LYS A C 1
ATOM 754 O O . LYS A 1 93 ? 3.186 -5.258 -9.144 1.00 95.44 93 LYS A O 1
ATOM 759 N N . GLN A 1 94 ? 4.498 -6.608 -10.377 1.00 95.94 94 GLN A N 1
ATOM 760 C CA . GLN A 1 94 ? 5.279 -7.166 -9.259 1.00 95.94 94 GLN A CA 1
ATOM 761 C C . GLN A 1 94 ? 6.215 -6.154 -8.585 1.00 95.94 94 GLN A C 1
ATOM 763 O O . GLN A 1 94 ? 6.856 -6.482 -7.596 1.00 95.94 94 GLN A O 1
ATOM 768 N N . TYR A 1 95 ? 6.332 -4.938 -9.123 1.00 96.56 95 TYR A N 1
ATOM 769 C CA . TYR A 1 95 ? 7.138 -3.866 -8.537 1.00 96.56 95 TYR A CA 1
ATOM 770 C C . TYR A 1 95 ? 6.285 -2.733 -7.943 1.00 96.56 95 TYR A C 1
ATOM 772 O O . TYR A 1 95 ? 6.840 -1.774 -7.399 1.00 96.56 95 TYR A O 1
ATOM 780 N N . LEU A 1 96 ? 4.953 -2.822 -8.043 1.00 96.25 96 LEU A N 1
ATOM 781 C CA . LEU A 1 96 ? 4.011 -1.880 -7.434 1.00 96.25 96 LEU A CA 1
ATOM 782 C C . LEU A 1 96 ? 3.786 -2.213 -5.950 1.00 96.25 96 LEU A C 1
ATOM 784 O O . LEU A 1 96 ? 3.973 -3.340 -5.507 1.00 96.25 96 LEU A O 1
ATOM 788 N N . TYR A 1 97 ? 3.334 -1.247 -5.152 1.00 95.19 97 TYR A N 1
ATOM 789 C CA . TYR A 1 97 ? 3.166 -1.411 -3.704 1.00 95.19 97 TYR A CA 1
ATOM 790 C C . TYR A 1 97 ? 2.115 -2.460 -3.311 1.00 95.19 97 TYR A C 1
ATOM 792 O O . TYR A 1 97 ? 2.166 -2.977 -2.192 1.00 95.19 97 TYR A O 1
ATOM 800 N N . LEU A 1 98 ? 1.144 -2.732 -4.189 1.00 93.50 98 LEU A N 1
ATOM 801 C CA . LEU A 1 98 ? 0.040 -3.679 -3.985 1.00 93.50 98 LEU A CA 1
ATOM 802 C C . LEU A 1 98 ? 0.057 -4.822 -5.017 1.00 93.50 98 LEU A C 1
ATOM 804 O O . LEU A 1 98 ? -0.987 -5.215 -5.533 1.00 93.50 98 LEU A O 1
ATOM 808 N N . GLU A 1 99 ? 1.244 -5.345 -5.323 1.00 93.75 99 GLU A N 1
ATOM 809 C CA . GLU A 1 99 ? 1.489 -6.426 -6.295 1.00 93.75 99 GLU A CA 1
ATOM 810 C C . GLU A 1 99 ? 0.585 -7.667 -6.143 1.00 93.75 99 GLU A C 1
ATOM 812 O O . GLU A 1 99 ? 0.185 -8.280 -7.134 1.00 93.75 99 GLU A O 1
ATOM 817 N N . ASP A 1 100 ? 0.220 -8.019 -4.910 1.00 92.56 100 ASP A N 1
ATOM 818 C CA . ASP A 1 100 ? -0.558 -9.208 -4.545 1.00 92.56 100 ASP A CA 1
ATOM 819 C C . ASP A 1 100 ? -2.081 -8.997 -4.602 1.00 92.56 100 ASP A C 1
ATOM 821 O O . ASP A 1 100 ? -2.837 -9.930 -4.324 1.00 92.56 100 ASP A O 1
ATOM 825 N N . LEU A 1 101 ? -2.550 -7.790 -4.935 1.00 92.25 101 LEU A N 1
ATOM 826 C CA . LEU A 1 101 ? -3.974 -7.461 -4.995 1.00 92.25 101 LEU A CA 1
ATOM 827 C C . LEU A 1 101 ? -4.485 -7.308 -6.438 1.00 92.25 101 LEU A C 1
ATOM 829 O O . LEU A 1 101 ? -3.727 -6.986 -7.363 1.00 92.25 101 LEU A O 1
ATOM 833 N N . PRO A 1 102 ? -5.788 -7.545 -6.673 1.00 91.81 102 PRO A N 1
ATOM 834 C CA . PRO A 1 102 ? -6.418 -7.187 -7.937 1.00 91.81 102 PRO A CA 1
ATOM 835 C C . PRO A 1 102 ? -6.480 -5.662 -8.113 1.00 91.81 102 PRO A C 1
ATOM 837 O O . PRO A 1 102 ? -6.355 -4.897 -7.155 1.00 91.81 102 PRO A O 1
ATOM 840 N N . SER A 1 103 ? -6.691 -5.226 -9.353 1.00 90.00 103 SER A N 1
ATOM 841 C CA . SER A 1 103 ? -6.968 -3.822 -9.664 1.00 90.00 103 SER A CA 1
ATOM 842 C C . SER A 1 103 ? -8.259 -3.349 -8.977 1.00 90.00 103 SER A C 1
ATOM 844 O O . SER A 1 103 ? -9.160 -4.157 -8.756 1.00 90.00 103 SER A O 1
ATOM 846 N N . PRO A 1 104 ? -8.376 -2.055 -8.633 1.00 93.56 104 PRO A N 1
ATOM 847 C CA . PRO A 1 104 ? -9.584 -1.526 -8.011 1.00 93.56 104 PRO A CA 1
ATOM 848 C C . PRO A 1 104 ? -10.768 -1.532 -8.989 1.00 93.56 104 PRO A C 1
ATOM 850 O O . PRO A 1 104 ? -10.690 -0.940 -10.062 1.00 93.56 104 PRO A O 1
ATOM 853 N N . ASP A 1 105 ? -11.892 -2.125 -8.583 1.00 97.12 105 ASP A N 1
ATOM 854 C CA . ASP A 1 105 ? -13.139 -2.104 -9.366 1.00 97.12 105 ASP A CA 1
ATOM 855 C C . ASP A 1 105 ? -13.936 -0.800 -9.188 1.00 97.12 105 ASP A C 1
ATOM 857 O O . ASP A 1 105 ? -14.686 -0.382 -10.070 1.00 97.12 105 ASP A O 1
ATOM 861 N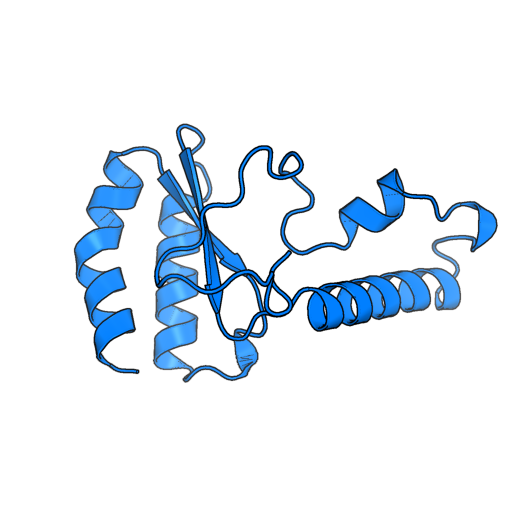 N . LEU A 1 106 ? -13.802 -0.156 -8.023 1.00 97.12 106 LEU A N 1
ATOM 862 C CA . LEU A 1 106 ? -14.590 1.013 -7.640 1.00 97.12 106 LEU A CA 1
ATOM 863 C C . LEU A 1 106 ? -13.723 2.062 -6.944 1.00 97.12 106 LEU A C 1
ATOM 865 O O . LEU A 1 106 ? -13.135 1.808 -5.893 1.00 97.12 106 LEU A O 1
ATOM 869 N N . LEU A 1 107 ? -13.723 3.278 -7.493 1.00 96.06 107 LEU A N 1
ATOM 870 C CA . LEU A 1 107 ? -13.114 4.449 -6.871 1.00 96.06 107 LEU A CA 1
ATOM 871 C C . LEU A 1 107 ? -14.201 5.374 -6.316 1.00 96.06 107 LEU A C 1
ATOM 873 O O . LEU A 1 107 ? -14.941 6.007 -7.067 1.00 96.06 107 LEU A O 1
ATOM 877 N N . ILE A 1 108 ? -14.272 5.479 -4.989 1.00 96.81 108 ILE A N 1
ATOM 878 C CA . ILE A 1 108 ? -15.188 6.399 -4.307 1.00 96.81 108 ILE A CA 1
ATOM 879 C C . ILE A 1 108 ? -14.412 7.639 -3.862 1.00 96.81 108 ILE A C 1
ATOM 881 O O . ILE A 1 108 ? -13.471 7.542 -3.075 1.00 96.81 108 ILE A O 1
ATOM 885 N N . ARG A 1 109 ? -14.849 8.819 -4.317 1.00 96.69 109 ARG A N 1
ATOM 886 C CA . ARG A 1 109 ? -14.328 10.119 -3.878 1.00 96.69 109 ARG A CA 1
ATOM 887 C C . ARG A 1 109 ? -15.456 10.977 -3.319 1.00 96.69 109 ARG A C 1
ATOM 889 O O . ARG A 1 109 ? -16.385 11.344 -4.029 1.00 96.69 109 ARG A O 1
ATOM 896 N N . THR A 1 110 ? -15.361 11.313 -2.040 1.00 96.94 110 THR A N 1
ATOM 897 C CA . THR A 1 110 ? -16.282 12.247 -1.383 1.00 96.94 110 THR A CA 1
ATOM 898 C C . THR A 1 110 ? -15.806 13.697 -1.554 1.00 96.94 110 THR A C 1
ATOM 900 O O . THR A 1 110 ? -14.697 13.954 -2.022 1.00 96.94 110 THR A O 1
ATOM 903 N N . GLY A 1 111 ? -16.651 14.670 -1.195 1.00 95.50 111 GLY A N 1
ATOM 904 C CA . GLY A 1 111 ? -16.288 16.096 -1.201 1.00 95.50 111 GLY A CA 1
ATOM 905 C C . GLY A 1 111 ? -16.611 16.870 -2.486 1.00 95.50 111 GLY A C 1
ATOM 906 O O . GLY A 1 111 ? -16.266 18.040 -2.566 1.00 95.50 111 GLY A O 1
ATOM 907 N N . GLY A 1 112 ? -17.281 16.256 -3.468 1.00 95.88 112 GLY A N 1
ATOM 908 C CA . GLY A 1 112 ? -17.855 16.949 -4.637 1.00 95.88 112 GLY A CA 1
ATOM 909 C C . GLY A 1 112 ? -16.897 17.240 -5.800 1.00 95.88 112 GLY A C 1
ATOM 910 O O . GLY A 1 112 ? -17.336 17.700 -6.848 1.00 95.88 112 GLY A O 1
ATOM 911 N N . GLU A 1 113 ? -15.606 16.942 -5.651 1.00 96.62 113 GLU A N 1
ATOM 912 C CA . GLU A 1 113 ? -14.591 17.182 -6.682 1.00 96.62 113 GLU A CA 1
ATOM 913 C C . GLU A 1 113 ? -14.464 16.006 -7.664 1.00 96.62 113 GLU A C 1
ATOM 915 O O . GLU A 1 113 ? -14.300 14.859 -7.246 1.00 96.62 113 GLU A O 1
ATOM 920 N N . TYR A 1 114 ? -14.401 16.298 -8.966 1.00 96.31 114 TYR A N 1
ATOM 921 C CA . TYR A 1 114 ? -14.262 15.300 -10.037 1.00 96.31 114 TYR A CA 1
ATOM 922 C C . TYR A 1 114 ? -12.822 15.220 -10.552 1.00 96.31 114 TYR A C 1
ATOM 924 O O . TYR A 1 114 ? -12.480 15.749 -11.606 1.00 96.31 114 TYR A O 1
ATOM 932 N N . ARG A 1 115 ? -11.943 14.585 -9.774 1.00 96.06 115 ARG A N 1
ATOM 933 C CA . ARG A 1 115 ? -10.555 14.300 -10.172 1.00 96.06 115 ARG A CA 1
ATOM 934 C C . ARG A 1 115 ? -10.000 13.116 -9.393 1.00 96.06 115 ARG A C 1
ATOM 936 O O . ARG A 1 115 ? -10.466 12.824 -8.297 1.00 96.06 115 ARG A O 1
ATOM 943 N N . VAL A 1 116 ? -8.957 12.481 -9.914 1.00 96.44 116 VAL A N 1
ATOM 944 C CA . VAL A 1 116 ? -8.267 11.375 -9.228 1.00 96.44 116 VAL A CA 1
ATOM 945 C C . VAL A 1 116 ? -7.271 11.897 -8.183 1.00 96.44 116 VAL A C 1
ATOM 947 O O . VAL A 1 116 ? -7.156 11.340 -7.101 1.00 96.44 116 VAL A O 1
ATOM 950 N N . SER A 1 117 ? -6.632 13.045 -8.442 1.00 96.00 117 SER A N 1
ATOM 951 C CA . SER A 1 117 ? -5.603 13.641 -7.566 1.00 96.00 117 SER A CA 1
ATOM 952 C C . SER A 1 117 ? -4.388 12.734 -7.325 1.00 96.00 117 SER A C 1
ATOM 954 O O . SER A 1 117 ? -3.920 12.646 -6.195 1.00 96.00 117 SER A O 1
ATOM 956 N N . ASN A 1 118 ? -3.862 12.114 -8.391 1.00 96.06 118 ASN A N 1
ATOM 957 C CA . ASN A 1 118 ? -2.670 11.253 -8.338 1.00 96.06 118 ASN A CA 1
ATOM 958 C C . ASN A 1 118 ? -2.830 10.049 -7.381 1.00 96.06 118 ASN A C 1
ATOM 960 O O . ASN A 1 118 ? -1.870 9.619 -6.753 1.00 96.06 118 ASN A O 1
ATOM 964 N N . PHE A 1 119 ? -4.053 9.539 -7.223 1.00 96.56 119 PHE A N 1
ATOM 965 C CA . PHE A 1 119 ? -4.349 8.350 -6.429 1.00 96.56 119 PHE A CA 1
ATOM 966 C C . PHE A 1 119 ? -4.568 7.134 -7.336 1.00 96.56 119 PHE A C 1
ATOM 968 O O . PHE A 1 119 ? -5.459 7.202 -8.176 1.00 96.56 119 PHE A O 1
ATOM 975 N N . LEU A 1 120 ? -3.807 6.056 -7.101 1.00 88.62 120 LEU A N 1
ATOM 976 C CA . LEU A 1 120 ? -3.775 4.815 -7.887 1.00 88.62 120 LEU A CA 1
ATOM 977 C C . LEU A 1 120 ? -3.427 5.082 -9.357 1.00 88.62 120 LEU A C 1
ATOM 979 O O . LEU A 1 120 ? -4.346 5.147 -10.201 1.00 88.62 120 LEU A O 1
#

pLDDT: mean 95.0, std 4.84, range [60.12, 98.31]

Foldseek 3Di:
DVVVLVVLVVCLVVCQVQLEQEEEDADLVPDDPSSSVSRVVSNVSNVPRDPHYHYHYDNDFLVVQLVQLVVVVVVCVVVVVDPPVRDDPLVSLCSGPPSVDDDDPDDDDDDPDDDCRRPD

Sequence (120 aa):
MSGFKRYLDKERDDLNKKGTRFRVIGRRRRLSSSLQNKIEEVMSLTKDNKDFFLNLAIDYGGQEEIIDAAKALIKEVVRGNLAVEEIDIDLFKQYLYLEDLPSPDLLIRTGGEYRVSNFL

Organism: NCBI:txid412755